Protein AF-A0A820A194-F1 (afdb_monomer_lite)

Structure (mmCIF, N/CA/C/O backbone):
data_AF-A0A820A194-F1
#
_entry.id   AF-A0A820A194-F1
#
loop_
_atom_site.group_PDB
_atom_site.id
_atom_site.type_symbol
_atom_site.label_atom_id
_atom_site.label_alt_id
_atom_site.label_comp_id
_atom_site.label_asym_id
_atom_site.label_entity_id
_atom_site.label_seq_id
_atom_site.pdbx_PDB_ins_code
_atom_site.Cartn_x
_atom_site.Cartn_y
_atom_site.Cartn_z
_atom_site.occupancy
_atom_site.B_iso_or_equiv
_atom_site.auth_seq_id
_atom_site.auth_comp_id
_atom_site.auth_asym_id
_atom_site.auth_atom_id
_atom_site.pdbx_PDB_model_num
ATOM 1 N N . MET A 1 1 ? 23.585 13.065 1.029 1.00 40.12 1 MET A N 1
ATOM 2 C CA . MET A 1 1 ? 22.482 13.116 2.013 1.00 40.12 1 MET A CA 1
ATOM 3 C C . MET A 1 1 ? 21.750 11.792 1.915 1.00 40.12 1 MET A C 1
ATOM 5 O O . MET A 1 1 ? 21.359 11.442 0.813 1.00 40.12 1 MET A O 1
ATOM 9 N N . ALA A 1 2 ? 21.675 11.004 2.988 1.00 42.03 2 ALA A N 1
ATOM 10 C CA . ALA A 1 2 ? 20.968 9.727 2.940 1.00 42.03 2 ALA A CA 1
ATOM 11 C C . ALA A 1 2 ? 19.470 10.011 2.769 1.00 42.03 2 ALA A C 1
ATOM 13 O O . ALA A 1 2 ? 18.857 10.580 3.675 1.00 42.03 2 ALA A O 1
ATOM 14 N N . GLU A 1 3 ? 18.896 9.672 1.612 1.00 53.03 3 GLU A N 1
ATOM 15 C CA . GLU A 1 3 ? 17.443 9.664 1.448 1.00 53.03 3 GLU A CA 1
ATOM 16 C C . GLU A 1 3 ? 16.868 8.791 2.557 1.00 53.03 3 GLU A C 1
ATOM 18 O O . GLU A 1 3 ? 17.181 7.604 2.676 1.00 53.03 3 GLU A O 1
ATOM 23 N N . SER A 1 4 ? 16.103 9.416 3.447 1.00 56.38 4 SER A N 1
ATOM 24 C CA . SER A 1 4 ? 15.536 8.746 4.607 1.00 56.38 4 SER A CA 1
ATOM 25 C C . SER A 1 4 ? 14.651 7.623 4.096 1.00 56.38 4 SER A C 1
ATOM 27 O O . SER A 1 4 ? 13.612 7.907 3.516 1.00 56.38 4 SER A O 1
ATOM 29 N N . ASN A 1 5 ? 15.079 6.373 4.265 1.00 75.56 5 ASN A N 1
ATOM 30 C CA . ASN A 1 5 ? 14.449 5.163 3.734 1.00 75.56 5 ASN A CA 1
ATOM 31 C C . ASN A 1 5 ? 13.186 4.824 4.552 1.00 75.56 5 ASN A C 1
ATOM 33 O O . ASN A 1 5 ? 13.130 3.822 5.266 1.00 75.56 5 ASN A O 1
ATOM 37 N N . ASN A 1 6 ? 12.216 5.738 4.544 1.00 90.56 6 ASN A N 1
ATOM 38 C CA . ASN A 1 6 ? 11.094 5.761 5.470 1.00 90.56 6 ASN A CA 1
ATOM 39 C C . ASN A 1 6 ? 9.788 5.396 4.759 1.00 90.56 6 ASN A C 1
ATOM 41 O O . ASN A 1 6 ? 9.564 5.773 3.608 1.00 90.56 6 ASN A O 1
ATOM 45 N N . ILE A 1 7 ? 8.918 4.690 5.477 1.00 95.00 7 ILE A N 1
ATOM 46 C CA . ILE A 1 7 ? 7.544 4.408 5.066 1.00 95.00 7 ILE A CA 1
ATOM 47 C C . ILE A 1 7 ? 6.624 4.997 6.125 1.00 95.00 7 ILE A C 1
ATOM 49 O O . ILE A 1 7 ? 6.752 4.693 7.309 1.00 95.00 7 ILE A O 1
ATOM 53 N N . ILE A 1 8 ? 5.681 5.823 5.687 1.00 95.38 8 ILE A N 1
ATOM 54 C CA . ILE A 1 8 ? 4.713 6.506 6.536 1.00 95.38 8 ILE A CA 1
ATOM 55 C C . ILE A 1 8 ? 3.319 6.041 6.135 1.00 95.38 8 ILE A C 1
ATOM 57 O O . ILE A 1 8 ? 2.950 6.096 4.960 1.00 95.38 8 ILE A O 1
ATOM 61 N N . ILE A 1 9 ? 2.531 5.621 7.120 1.00 96.31 9 ILE A N 1
ATOM 62 C CA . ILE A 1 9 ? 1.108 5.351 6.929 1.00 96.31 9 ILE A CA 1
ATOM 63 C C . ILE A 1 9 ? 0.343 6.665 7.063 1.00 96.31 9 ILE A C 1
ATOM 65 O O . ILE A 1 9 ? 0.568 7.406 8.017 1.00 96.31 9 ILE A O 1
ATOM 69 N N . LYS A 1 10 ? -0.541 6.968 6.110 1.00 94.25 10 LYS A N 1
ATOM 70 C CA . LYS A 1 10 ? -1.361 8.190 6.104 1.00 94.25 10 LYS A CA 1
ATOM 71 C C . LYS A 1 10 ? -2.800 7.873 5.719 1.00 94.25 10 LYS A C 1
ATOM 73 O O . LYS A 1 10 ? -3.042 6.998 4.888 1.00 94.25 10 LYS A O 1
ATOM 78 N N . ASN A 1 11 ? -3.735 8.639 6.275 1.00 92.12 11 ASN A N 1
ATOM 79 C CA . ASN A 1 11 ? -5.054 8.807 5.678 1.00 92.12 11 ASN A CA 1
ATOM 80 C C . ASN A 1 11 ? -4.941 9.840 4.548 1.00 92.12 11 ASN A C 1
ATOM 82 O O . ASN A 1 11 ? -4.497 10.966 4.771 1.00 92.12 11 ASN A O 1
ATOM 86 N N . ALA A 1 12 ? -5.312 9.450 3.334 1.00 87.44 12 ALA A N 1
ATOM 87 C CA . ALA A 1 12 ? -5.300 10.313 2.166 1.00 87.44 12 ALA A CA 1
ATOM 88 C C . ALA A 1 12 ? -6.605 10.131 1.396 1.00 87.44 12 ALA A C 1
ATOM 90 O O . ALA A 1 12 ? -6.949 9.020 1.014 1.00 87.44 12 ALA A O 1
ATOM 91 N N . ARG A 1 13 ? -7.336 11.222 1.136 1.00 86.38 13 ARG A N 1
ATOM 92 C CA . ARG A 1 13 ? -8.527 11.227 0.259 1.00 86.38 13 ARG A CA 1
ATOM 93 C C . ARG A 1 13 ? -9.558 10.123 0.586 1.00 86.38 13 ARG A C 1
ATOM 95 O O . ARG A 1 13 ? -10.238 9.620 -0.309 1.00 86.38 13 ARG A O 1
ATOM 102 N N . GLY A 1 14 ? -9.680 9.762 1.865 1.00 89.56 14 GLY A N 1
ATOM 103 C CA . GLY A 1 14 ? -10.622 8.751 2.343 1.00 89.56 14 GLY A CA 1
ATOM 104 C C . GLY A 1 14 ? -10.138 7.305 2.231 1.00 89.56 14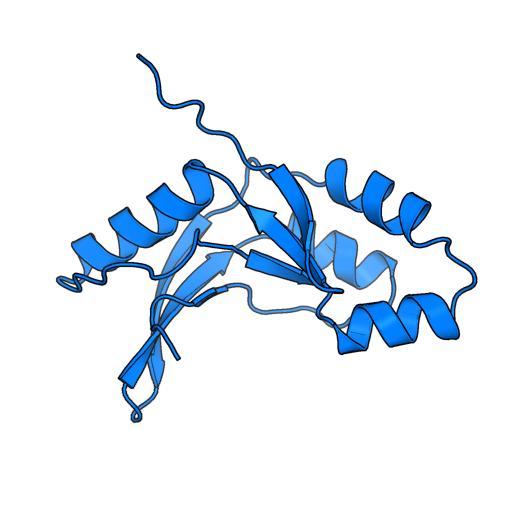 GLY A C 1
ATOM 105 O O . GLY A 1 14 ? -10.970 6.416 2.307 1.00 89.56 14 GLY A O 1
ATOM 106 N N . TYR A 1 15 ? -8.842 7.046 2.052 1.00 93.94 15 TYR A N 1
ATOM 107 C CA . TYR A 1 15 ? -8.243 5.712 2.161 1.00 93.94 15 TYR A CA 1
ATOM 108 C C . TYR A 1 15 ? -7.020 5.749 3.091 1.00 93.94 15 TYR A C 1
ATOM 110 O O . TYR A 1 15 ? -6.442 6.812 3.323 1.00 93.94 15 TYR A O 1
ATOM 118 N N . ILE A 1 16 ? -6.602 4.593 3.616 1.00 95.62 16 ILE A N 1
ATOM 119 C CA . ILE A 1 16 ? -5.359 4.474 4.398 1.00 95.62 16 ILE A CA 1
ATOM 120 C C . ILE A 1 16 ? -4.305 3.797 3.528 1.00 95.62 16 ILE A C 1
ATOM 122 O O . ILE A 1 16 ? -4.527 2.700 3.009 1.00 95.62 16 ILE A O 1
ATOM 126 N N . GLY A 1 17 ? -3.159 4.452 3.359 1.00 96.50 17 GLY A N 1
ATOM 127 C CA . GLY A 1 17 ? -2.077 3.973 2.502 1.00 96.50 17 GLY A CA 1
ATOM 128 C C . GLY A 1 17 ? -0.698 4.097 3.135 1.00 96.50 17 GLY A C 1
ATOM 129 O O . GLY A 1 17 ? -0.493 4.893 4.052 1.00 96.50 17 GLY A O 1
ATOM 130 N N . ALA A 1 18 ? 0.241 3.303 2.625 1.00 97.25 18 ALA A N 1
ATOM 131 C CA . ALA A 1 18 ? 1.665 3.411 2.908 1.00 97.25 18 ALA A CA 1
ATOM 132 C C . ALA A 1 18 ? 2.356 4.228 1.812 1.00 97.25 18 ALA A C 1
ATOM 134 O O . ALA A 1 18 ? 2.187 3.935 0.629 1.00 97.25 18 ALA A O 1
ATOM 135 N N . PHE A 1 19 ? 3.137 5.225 2.220 1.00 96.06 19 PHE A N 1
ATOM 136 C CA . PHE A 1 19 ? 3.812 6.196 1.357 1.00 96.06 19 PHE A CA 1
ATOM 137 C C . PHE A 1 19 ? 5.270 6.364 1.781 1.00 96.06 19 PHE A C 1
ATOM 139 O O . PHE A 1 19 ? 5.635 6.006 2.899 1.00 96.06 19 PHE A O 1
ATOM 146 N N . GLY A 1 20 ? 6.074 7.014 0.945 1.00 94.94 20 GLY A N 1
ATOM 147 C CA . GLY A 1 20 ? 7.419 7.464 1.296 1.00 94.94 20 GLY A CA 1
ATOM 148 C C . GLY A 1 20 ? 8.471 6.965 0.319 1.00 94.94 20 GLY A C 1
ATOM 149 O O . GLY A 1 20 ? 8.212 6.081 -0.495 1.00 94.94 20 GLY A O 1
ATOM 150 N N . SER A 1 21 ? 9.677 7.504 0.457 1.00 94.00 21 SER A N 1
ATOM 151 C CA . SER A 1 21 ? 10.812 7.264 -0.444 1.00 94.00 21 SER A CA 1
ATOM 152 C C . SER A 1 21 ? 11.114 5.784 -0.667 1.00 94.00 21 SER A C 1
ATOM 154 O O . SER A 1 21 ? 11.500 5.401 -1.764 1.00 94.00 21 SER A O 1
ATOM 156 N N . ARG A 1 22 ? 10.913 4.919 0.336 1.00 95.31 22 ARG A N 1
ATOM 157 C CA . ARG A 1 22 ? 11.125 3.478 0.163 1.00 95.31 22 ARG A CA 1
ATOM 158 C C . ARG A 1 22 ? 10.067 2.835 -0.739 1.00 95.31 22 ARG A C 1
ATOM 160 O O . ARG A 1 22 ? 10.393 1.903 -1.466 1.00 95.31 22 ARG A O 1
ATOM 167 N N . ILE A 1 23 ? 8.823 3.318 -0.707 1.00 96.50 23 ILE A N 1
ATOM 168 C CA . ILE A 1 23 ? 7.773 2.882 -1.641 1.00 96.50 23 ILE A CA 1
ATOM 169 C C . ILE A 1 23 ? 8.114 3.354 -3.053 1.00 96.50 23 ILE A C 1
ATOM 171 O O . ILE A 1 23 ? 8.068 2.553 -3.983 1.00 96.50 23 ILE A O 1
ATOM 175 N N . ASP A 1 24 ? 8.536 4.613 -3.196 1.00 94.69 24 ASP A N 1
ATOM 176 C CA . ASP A 1 24 ? 8.951 5.160 -4.490 1.00 94.69 24 ASP A CA 1
ATOM 177 C C . ASP A 1 24 ? 10.162 4.407 -5.057 1.00 94.69 24 ASP A C 1
ATOM 179 O O . ASP A 1 24 ? 10.197 4.049 -6.232 1.00 94.69 24 ASP A O 1
ATOM 183 N N . LYS A 1 25 ? 11.130 4.082 -4.198 1.00 94.25 25 LYS A N 1
ATOM 184 C CA . LYS A 1 25 ? 12.301 3.280 -4.545 1.00 94.25 25 LYS A CA 1
ATOM 185 C C . LYS A 1 25 ? 11.911 1.880 -5.017 1.00 94.25 25 LYS A C 1
ATOM 187 O O . LYS A 1 25 ? 12.367 1.472 -6.077 1.00 94.25 25 LYS A O 1
ATOM 192 N N . LEU A 1 26 ? 11.034 1.174 -4.295 1.00 95.12 26 LEU A N 1
ATOM 193 C CA . LEU A 1 26 ? 10.540 -0.144 -4.719 1.00 95.12 26 LEU A CA 1
ATOM 194 C C . LEU A 1 26 ? 9.852 -0.084 -6.088 1.00 95.12 26 LEU A C 1
ATOM 196 O O . LEU A 1 26 ? 10.058 -0.975 -6.914 1.00 95.12 26 LEU A O 1
ATOM 200 N N . ALA A 1 27 ? 9.055 0.958 -6.329 1.00 94.88 27 ALA A N 1
ATOM 201 C CA . ALA A 1 27 ? 8.394 1.178 -7.609 1.00 94.88 27 ALA A CA 1
ATOM 202 C C . ALA A 1 27 ? 9.416 1.353 -8.742 1.00 94.88 27 ALA A C 1
ATOM 204 O O . ALA A 1 27 ? 9.355 0.633 -9.738 1.00 94.88 27 ALA A O 1
ATOM 205 N N . ASN A 1 28 ? 10.381 2.254 -8.546 1.00 93.44 28 ASN A N 1
ATOM 206 C CA . ASN A 1 28 ? 11.393 2.611 -9.538 1.00 93.44 28 ASN A CA 1
ATOM 207 C C . ASN A 1 28 ? 12.400 1.485 -9.805 1.00 93.44 28 ASN A C 1
ATOM 209 O O . ASN A 1 28 ? 12.731 1.222 -10.955 1.00 93.44 28 ASN A O 1
ATOM 213 N N . GLU A 1 29 ? 12.886 0.799 -8.769 1.00 94.00 29 GLU A N 1
ATOM 214 C CA . GLU A 1 29 ? 13.826 -0.316 -8.935 1.00 94.00 29 GLU A CA 1
ATOM 215 C C . GLU A 1 29 ? 13.168 -1.481 -9.675 1.00 94.00 29 GLU A C 1
ATOM 217 O O . GLU A 1 29 ? 13.772 -2.060 -10.577 1.00 94.00 29 GLU A O 1
ATOM 222 N N . THR A 1 30 ? 11.912 -1.798 -9.343 1.00 94.50 30 THR A N 1
ATOM 223 C CA . THR A 1 30 ? 11.204 -2.907 -9.994 1.00 94.50 30 THR A CA 1
ATOM 224 C C . THR A 1 30 ? 10.829 -2.567 -11.438 1.00 94.50 30 THR A C 1
ATOM 226 O O . THR A 1 30 ? 10.951 -3.425 -12.310 1.00 94.50 30 THR A O 1
ATOM 229 N N . SER A 1 31 ? 10.399 -1.331 -11.718 1.00 91.44 31 SER A N 1
ATOM 230 C CA . SER A 1 31 ? 10.081 -0.899 -13.085 1.00 91.44 31 SER A CA 1
ATOM 231 C C . SER A 1 31 ? 11.324 -0.860 -13.972 1.00 91.44 31 SER A C 1
ATOM 233 O O . SER A 1 31 ? 11.318 -1.436 -15.063 1.00 91.44 31 SER A O 1
ATOM 235 N N . LEU A 1 32 ? 12.423 -0.292 -13.468 1.00 91.44 32 LEU A N 1
ATOM 236 C CA . LEU A 1 32 ? 13.692 -0.219 -14.183 1.00 91.44 32 LEU A CA 1
ATOM 237 C C . LEU A 1 32 ? 14.266 -1.610 -14.477 1.00 91.44 32 LEU A C 1
ATOM 239 O O . LEU A 1 32 ? 14.726 -1.850 -15.592 1.00 91.44 32 LEU A O 1
ATOM 243 N N . ALA A 1 33 ? 14.192 -2.542 -13.520 1.00 90.06 33 ALA A N 1
ATOM 244 C CA . ALA A 1 33 ? 14.655 -3.919 -13.708 1.00 90.06 33 ALA A CA 1
ATOM 245 C C . ALA A 1 33 ? 13.915 -4.662 -14.836 1.00 90.06 33 ALA A C 1
ATOM 247 O O . ALA A 1 33 ? 14.468 -5.592 -15.420 1.00 90.06 33 ALA A O 1
ATOM 248 N N . ALA A 1 34 ? 12.694 -4.243 -15.173 1.00 87.31 34 ALA A N 1
ATOM 249 C CA . ALA A 1 34 ? 11.928 -4.783 -16.295 1.00 87.31 34 ALA A CA 1
ATOM 250 C C . ALA A 1 34 ? 11.991 -3.924 -17.568 1.00 87.31 34 ALA A C 1
ATOM 252 O O . ALA A 1 34 ? 11.248 -4.181 -18.513 1.00 87.31 34 ALA A O 1
ATOM 253 N N . GLY A 1 35 ? 12.843 -2.896 -17.603 1.00 87.25 35 GLY A N 1
ATOM 254 C CA . GLY A 1 35 ? 12.962 -1.997 -18.752 1.00 87.25 35 GLY A CA 1
ATOM 255 C C . GLY A 1 35 ? 11.762 -1.065 -18.942 1.00 87.25 35 GLY A C 1
ATOM 256 O O . GLY A 1 35 ? 11.563 -0.541 -20.035 1.00 87.25 35 GLY A O 1
ATOM 257 N N . ILE A 1 36 ? 10.957 -0.849 -17.898 1.00 84.06 36 ILE A N 1
ATOM 258 C CA . ILE A 1 36 ? 9.804 0.051 -17.923 1.00 84.06 36 ILE A CA 1
ATOM 259 C C . ILE A 1 36 ? 10.203 1.372 -17.270 1.00 84.06 36 ILE A C 1
ATOM 261 O O . ILE A 1 36 ? 10.511 1.429 -16.082 1.00 84.06 36 ILE A O 1
ATOM 265 N N . THR A 1 37 ? 10.157 2.462 -18.032 1.00 81.69 37 THR A N 1
ATOM 266 C CA . THR A 1 37 ? 10.335 3.815 -17.495 1.00 81.69 37 THR A CA 1
ATOM 267 C C . THR A 1 37 ? 8.988 4.516 -17.451 1.00 81.69 37 THR A C 1
ATOM 269 O O . THR A 1 37 ? 8.394 4.791 -18.490 1.00 81.69 37 THR A O 1
ATOM 272 N N . ILE A 1 38 ? 8.505 4.807 -16.244 1.00 80.75 38 ILE A N 1
ATOM 273 C CA . ILE A 1 38 ? 7.267 5.558 -16.034 1.00 80.75 38 ILE A CA 1
ATOM 274 C C . ILE A 1 38 ? 7.573 6.769 -15.163 1.00 80.75 38 ILE A C 1
ATOM 276 O O . ILE A 1 38 ? 8.223 6.649 -14.125 1.00 80.75 38 ILE A O 1
ATOM 280 N N . VAL A 1 39 ? 7.095 7.935 -15.598 1.00 82.62 39 VAL A N 1
ATOM 281 C CA . VAL A 1 39 ? 7.151 9.168 -14.813 1.00 82.62 39 VAL A CA 1
ATOM 282 C C . VAL A 1 39 ? 5.863 9.261 -13.989 1.00 82.62 39 VAL A C 1
ATOM 284 O O . VAL A 1 39 ? 4.787 9.451 -14.572 1.00 82.62 39 VAL A O 1
ATOM 287 N N . PRO 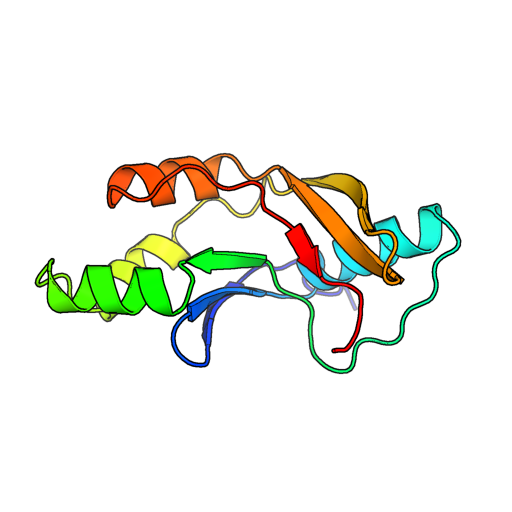A 1 40 ? 5.931 9.111 -12.655 1.00 83.06 40 PRO A N 1
ATOM 288 C CA . PRO A 1 40 ? 4.741 9.179 -11.821 1.00 83.06 40 PRO A CA 1
ATOM 289 C C . PRO A 1 40 ? 4.153 10.592 -11.817 1.00 83.06 40 PRO A C 1
ATOM 291 O O . PRO A 1 40 ? 4.869 11.567 -11.592 1.00 83.06 40 PRO A O 1
ATOM 294 N N . ALA A 1 41 ? 2.835 10.711 -11.999 1.00 83.69 41 ALA A N 1
ATOM 295 C CA . ALA A 1 41 ? 2.129 11.985 -11.818 1.00 83.69 41 ALA A CA 1
ATOM 296 C C . ALA A 1 41 ? 1.939 12.362 -10.332 1.00 83.69 41 ALA A C 1
ATOM 298 O O . ALA A 1 41 ? 1.643 13.513 -10.008 1.00 83.69 41 ALA A O 1
ATOM 299 N N . ALA A 1 42 ? 2.085 11.398 -9.420 1.00 86.19 42 ALA A N 1
ATOM 300 C CA . ALA A 1 42 ? 1.977 11.576 -7.975 1.00 86.19 42 ALA A CA 1
ATOM 301 C C . ALA A 1 42 ? 2.860 10.550 -7.241 1.00 86.19 42 ALA A C 1
ATOM 303 O O . ALA A 1 42 ? 3.157 9.506 -7.820 1.00 86.19 42 ALA A O 1
ATOM 304 N N . PRO A 1 43 ? 3.242 10.793 -5.971 1.00 90.50 43 PRO A N 1
ATOM 305 C CA . PRO A 1 43 ? 4.007 9.824 -5.190 1.00 90.50 43 PRO A CA 1
ATOM 306 C C . PRO A 1 43 ? 3.348 8.443 -5.158 1.00 90.50 43 PRO A C 1
ATOM 308 O O . PRO A 1 43 ? 2.120 8.326 -5.037 1.00 90.50 43 PRO A O 1
ATOM 311 N N . TYR A 1 44 ? 4.171 7.401 -5.226 1.00 95.06 44 TYR A N 1
ATOM 312 C CA . TYR A 1 44 ? 3.686 6.035 -5.192 1.00 95.06 44 TYR A CA 1
ATOM 313 C C . TYR A 1 44 ? 3.163 5.674 -3.801 1.00 95.06 44 TYR A C 1
ATOM 315 O O . TYR A 1 44 ? 3.575 6.217 -2.770 1.00 95.06 44 TYR A O 1
ATOM 323 N N . HIS A 1 45 ? 2.221 4.735 -3.766 1.00 96.31 45 HIS A N 1
ATOM 324 C CA . HIS A 1 45 ? 1.629 4.278 -2.520 1.00 96.31 45 HIS A CA 1
ATOM 325 C C . HIS A 1 45 ? 1.147 2.834 -2.612 1.00 96.31 45 HIS A C 1
ATOM 327 O O . HIS A 1 45 ? 0.883 2.315 -3.694 1.00 96.31 45 HIS A O 1
ATOM 333 N N . ILE A 1 46 ? 0.987 2.210 -1.446 1.00 97.38 46 ILE A N 1
ATOM 334 C CA . ILE A 1 46 ? 0.287 0.933 -1.288 1.00 97.38 46 ILE A CA 1
ATOM 335 C C . ILE A 1 46 ? -1.004 1.202 -0.521 1.00 97.38 46 ILE A C 1
ATOM 337 O O . ILE A 1 46 ? -0.966 1.700 0.605 1.00 97.38 46 ILE A O 1
ATOM 341 N N . THR A 1 47 ? -2.157 0.850 -1.084 1.00 97.31 47 THR A N 1
ATOM 342 C CA . THR A 1 47 ? -3.444 0.994 -0.386 1.00 97.31 47 THR A CA 1
ATOM 343 C C . THR A 1 47 ? -3.655 -0.138 0.625 1.00 97.31 47 THR A C 1
ATOM 345 O O . THR A 1 47 ? -3.915 -1.280 0.228 1.00 97.31 47 THR A O 1
ATOM 348 N N . LEU A 1 48 ? -3.619 0.192 1.921 1.00 97.19 48 LEU A N 1
ATOM 349 C CA . LEU A 1 48 ? -3.879 -0.734 3.029 1.00 97.19 48 LEU A CA 1
ATOM 350 C C . LEU A 1 48 ? -5.381 -0.960 3.248 1.00 97.19 48 LEU A C 1
ATOM 352 O O . LEU A 1 48 ? -5.825 -2.107 3.313 1.00 97.19 48 LEU A O 1
ATOM 356 N N . ILE A 1 49 ? -6.150 0.129 3.322 1.00 96.06 49 ILE A N 1
ATOM 357 C CA . ILE A 1 49 ? -7.618 0.136 3.397 1.00 96.06 49 ILE A CA 1
ATOM 358 C C . ILE A 1 49 ? -8.125 1.040 2.282 1.00 96.06 49 ILE A C 1
ATOM 360 O O . ILE A 1 49 ? -7.675 2.178 2.165 1.00 96.06 49 ILE A O 1
ATOM 364 N N . THR A 1 50 ? -9.028 0.527 1.451 1.00 95.69 50 THR A N 1
ATOM 365 C CA . THR A 1 50 ? -9.654 1.276 0.353 1.00 95.69 50 THR A CA 1
ATOM 366 C C . THR A 1 50 ? -10.703 2.263 0.863 1.00 95.69 50 THR A C 1
ATOM 368 O O . THR A 1 50 ? -11.112 2.224 2.019 1.00 95.69 50 THR A O 1
ATOM 371 N N . LYS A 1 51 ? -11.175 3.148 -0.018 1.00 94.81 51 LYS A N 1
ATOM 372 C CA . LYS A 1 51 ? -12.197 4.135 0.339 1.00 94.81 51 LYS A CA 1
ATOM 373 C C . LYS A 1 51 ? -13.522 3.508 0.772 1.00 94.81 51 LYS A C 1
ATOM 375 O O . LYS A 1 51 ? -14.118 3.955 1.748 1.00 94.81 51 LYS A O 1
ATOM 380 N N . ASP A 1 52 ? -13.964 2.470 0.068 1.00 93.75 52 ASP A N 1
ATOM 381 C CA . ASP A 1 52 ? -15.220 1.794 0.392 1.00 93.75 52 ASP A CA 1
ATOM 382 C C . ASP A 1 52 ? -15.109 0.987 1.687 1.00 93.75 52 ASP A C 1
ATOM 384 O O . ASP A 1 52 ? -16.006 1.071 2.522 1.00 93.75 52 ASP A O 1
ATOM 388 N N . GLU A 1 53 ? -13.985 0.293 1.897 1.00 93.81 53 GLU A N 1
ATOM 389 C CA . GLU A 1 53 ? -13.706 -0.417 3.153 1.00 93.81 53 GLU A CA 1
ATOM 390 C C . GLU A 1 53 ? -13.650 0.553 4.335 1.00 93.81 53 GLU A C 1
ATOM 392 O O . GLU A 1 53 ? -14.235 0.283 5.377 1.00 93.81 53 GLU A O 1
ATOM 397 N N . LEU A 1 54 ? -12.991 1.707 4.181 1.00 92.62 54 LEU A N 1
ATOM 398 C CA . LEU A 1 54 ? -12.927 2.706 5.245 1.00 92.62 54 LEU A CA 1
ATOM 399 C C . LEU A 1 54 ? -14.321 3.244 5.581 1.00 92.62 54 LEU A C 1
ATOM 401 O O . LEU A 1 54 ? -14.663 3.363 6.754 1.00 92.62 54 LEU A O 1
ATOM 405 N N . ARG A 1 55 ? -15.147 3.522 4.564 1.00 90.94 55 ARG A N 1
ATOM 406 C CA . ARG A 1 55 ? -16.534 3.957 4.767 1.00 90.94 55 ARG A CA 1
ATOM 407 C C . ARG A 1 55 ? -17.349 2.899 5.510 1.00 90.94 55 ARG A C 1
ATOM 409 O O . ARG A 1 55 ? -18.026 3.260 6.464 1.00 90.94 55 ARG A O 1
ATOM 416 N N . GLN A 1 56 ? -17.264 1.631 5.109 1.00 88.94 56 GLN A N 1
ATOM 417 C CA . GLN A 1 56 ? -17.949 0.519 5.782 1.00 88.94 56 GLN A CA 1
ATOM 418 C C . GLN A 1 56 ? -17.504 0.403 7.239 1.00 88.94 56 GLN A C 1
ATOM 420 O O . GLN A 1 56 ? -18.335 0.470 8.136 1.00 88.94 56 GLN A O 1
ATOM 425 N N . LEU A 1 57 ? -16.190 0.360 7.484 1.00 88.25 57 LEU A N 1
ATOM 426 C CA . LEU A 1 57 ? -15.642 0.283 8.837 1.00 88.25 57 LEU A CA 1
ATOM 427 C C . LEU A 1 57 ? -16.123 1.442 9.708 1.00 88.25 57 LEU A C 1
ATOM 429 O O . LEU A 1 57 ? -16.580 1.196 10.805 1.00 88.25 57 LEU A O 1
ATOM 433 N N . THR A 1 58 ? -16.086 2.683 9.222 1.00 85.44 58 THR A N 1
ATOM 434 C CA . THR A 1 58 ? -16.516 3.851 10.021 1.00 85.44 58 THR A CA 1
ATOM 435 C C . THR A 1 58 ? -18.033 3.992 10.188 1.00 85.44 58 THR A C 1
ATOM 437 O O . THR A 1 58 ? -18.473 4.756 11.043 1.00 85.44 58 THR A O 1
ATOM 440 N N . THR A 1 59 ? -18.831 3.303 9.366 1.00 82.75 59 THR A N 1
ATOM 441 C CA . THR A 1 59 ? -20.302 3.339 9.440 1.00 82.75 59 THR A CA 1
ATOM 442 C C . THR A 1 59 ? -20.836 2.208 10.318 1.00 82.75 59 THR A C 1
ATOM 444 O O . THR A 1 59 ? -21.729 2.440 11.129 1.00 82.75 59 THR A O 1
ATOM 447 N N . ASP A 1 60 ? -20.268 1.007 10.179 1.00 68.88 60 ASP A N 1
ATOM 448 C CA . ASP A 1 60 ? -20.742 -0.219 10.831 1.00 68.88 60 ASP A CA 1
ATOM 449 C C . ASP A 1 60 ? -20.026 -0.496 12.162 1.00 68.88 60 ASP A C 1
ATOM 451 O O . ASP A 1 60 ? -20.596 -1.105 13.069 1.00 68.88 60 ASP A O 1
ATOM 455 N N . LEU A 1 61 ? -18.777 -0.043 12.300 1.00 63.75 61 LEU A N 1
ATOM 456 C CA . LEU A 1 61 ? -18.002 -0.113 13.532 1.00 63.75 61 LEU A CA 1
ATOM 457 C C . LEU A 1 61 ? -17.775 1.319 14.014 1.00 63.75 61 LEU A C 1
ATOM 459 O O . LEU A 1 61 ? -17.155 2.137 13.343 1.00 63.75 61 LEU A O 1
ATOM 463 N N . SER A 1 62 ? -18.225 1.631 15.225 1.00 60.69 62 SER A N 1
ATOM 464 C CA . SER A 1 62 ? -18.013 2.930 15.885 1.00 60.69 62 SER A CA 1
ATOM 465 C C . SER A 1 62 ? -16.533 3.257 16.167 1.00 60.69 62 SER A C 1
ATOM 467 O O . SER A 1 62 ? -16.239 4.156 16.960 1.00 60.69 62 SER A O 1
ATOM 469 N N . ASP A 1 63 ? -15.599 2.511 15.570 1.00 61.53 63 ASP A N 1
ATOM 470 C CA . ASP A 1 63 ? -14.176 2.788 15.565 1.00 61.53 63 ASP A CA 1
ATOM 471 C C . ASP A 1 63 ? -13.974 4.177 14.968 1.00 61.53 63 ASP A C 1
ATOM 473 O O . ASP A 1 63 ? -14.095 4.407 13.761 1.00 61.53 63 ASP A O 1
ATOM 477 N N . LYS A 1 64 ? -13.657 5.136 15.841 1.00 77.81 64 LYS A N 1
ATOM 478 C CA . LYS A 1 64 ? -13.236 6.462 15.408 1.00 77.81 64 LYS A CA 1
ATOM 479 C C . LYS A 1 64 ? -12.078 6.268 14.434 1.00 77.81 64 LYS A C 1
ATOM 481 O O . LYS A 1 64 ? -11.105 5.582 14.750 1.00 77.81 64 LYS A O 1
ATOM 486 N N . ILE A 1 65 ? -12.193 6.876 13.256 1.00 83.19 65 ILE A N 1
ATOM 487 C CA . ILE A 1 65 ? -11.189 6.832 12.183 1.00 83.19 65 ILE A CA 1
ATOM 488 C C . ILE A 1 65 ? -9.762 7.080 12.701 1.00 83.19 65 ILE A C 1
ATOM 490 O O . ILE A 1 65 ? -8.810 6.479 12.204 1.00 83.19 65 ILE A O 1
ATOM 494 N N . ASP A 1 66 ? -9.635 7.891 13.752 1.00 85.19 66 ASP A N 1
ATOM 495 C CA . ASP A 1 66 ? -8.390 8.181 14.458 1.00 85.19 66 ASP A CA 1
ATOM 496 C C . ASP A 1 66 ? -7.780 6.933 15.105 1.00 85.19 66 ASP A C 1
ATOM 498 O O . ASP A 1 66 ? -6.604 6.659 14.903 1.00 85.19 66 ASP A O 1
ATOM 502 N N . THR A 1 67 ? -8.567 6.111 15.804 1.00 88.56 67 THR A N 1
ATOM 503 C CA . THR A 1 67 ? -8.095 4.859 16.415 1.00 88.56 67 THR A CA 1
ATOM 504 C C . THR A 1 67 ? -7.659 3.848 15.357 1.00 88.56 67 THR A C 1
ATOM 506 O O . THR A 1 67 ? -6.647 3.162 15.520 1.00 88.56 67 THR A O 1
ATOM 509 N N . LEU A 1 68 ? -8.398 3.751 14.250 1.00 89.69 68 LEU A N 1
ATOM 510 C CA . LEU A 1 68 ? -8.007 2.905 13.124 1.00 89.69 68 LEU A CA 1
ATOM 511 C C . LEU A 1 68 ? -6.671 3.376 12.533 1.00 89.69 68 LEU A C 1
ATOM 513 O O . LEU A 1 68 ? -5.765 2.568 12.322 1.00 89.69 68 LEU A O 1
ATOM 517 N N . TYR A 1 69 ? -6.531 4.684 12.317 1.00 90.44 69 TYR A N 1
ATOM 518 C CA . TYR A 1 69 ? -5.318 5.296 11.793 1.00 90.44 69 TYR A CA 1
ATOM 519 C C . TYR A 1 69 ? -4.119 5.140 12.741 1.00 90.44 69 TYR A C 1
ATOM 521 O O . TYR A 1 69 ? -3.057 4.698 12.308 1.00 90.44 69 TYR A O 1
ATOM 529 N N . GLU A 1 70 ? -4.285 5.404 14.037 1.00 91.62 70 GLU A N 1
ATOM 530 C CA . GLU A 1 70 ? -3.256 5.210 15.067 1.00 91.62 70 GLU A CA 1
ATOM 531 C C . GLU A 1 70 ? -2.786 3.758 15.177 1.00 91.62 70 GLU A C 1
ATOM 533 O O . GLU A 1 70 ? -1.629 3.490 15.498 1.00 91.62 70 GLU A O 1
ATOM 538 N N . ASN A 1 71 ? -3.673 2.793 14.939 1.00 93.69 71 ASN A N 1
ATOM 539 C CA . ASN A 1 71 ? -3.278 1.392 14.884 1.00 93.69 71 ASN A CA 1
ATOM 540 C C . ASN A 1 71 ? -2.559 1.067 13.573 1.00 93.69 71 ASN A C 1
ATOM 542 O O . ASN A 1 71 ? -1.599 0.297 13.581 1.00 93.69 71 ASN A O 1
ATOM 546 N N . ALA A 1 72 ? -2.982 1.673 12.462 1.00 94.50 72 ALA A N 1
ATOM 547 C CA . ALA A 1 72 ? -2.334 1.503 11.171 1.00 94.50 72 ALA A C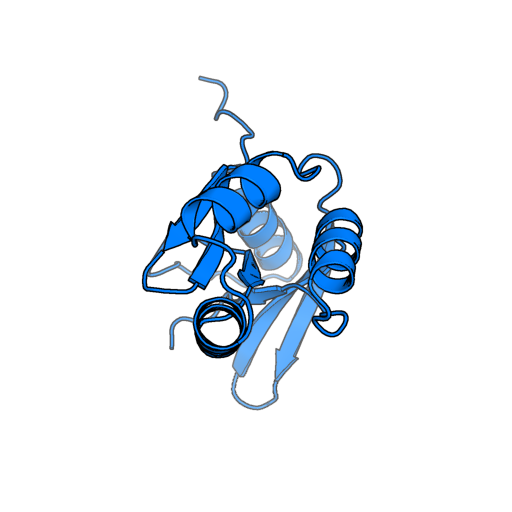A 1
ATOM 548 C C . ALA A 1 72 ? -0.897 2.050 11.178 1.00 94.50 72 ALA A C 1
ATOM 550 O O . ALA A 1 72 ? -0.020 1.428 10.597 1.00 94.50 72 ALA A O 1
ATOM 551 N N . THR A 1 73 ? -0.600 3.150 11.875 1.00 94.81 73 THR A N 1
ATOM 552 C CA . THR A 1 73 ? 0.770 3.702 11.953 1.00 94.81 73 THR A CA 1
ATOM 553 C C . THR A 1 73 ? 1.756 2.820 12.725 1.00 94.81 73 THR A C 1
ATOM 555 O O . THR A 1 73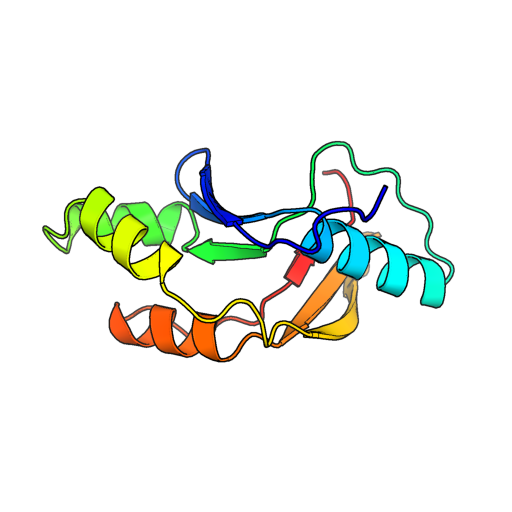 ? 2.964 3.002 12.588 1.00 94.81 73 THR A O 1
ATOM 558 N N . LYS A 1 74 ? 1.266 1.842 13.499 1.00 95.19 74 LYS A N 1
ATOM 559 C CA . LYS A 1 74 ? 2.081 0.906 14.296 1.00 95.19 74 LYS A CA 1
ATOM 560 C C . LYS A 1 74 ? 2.413 -0.396 13.565 1.00 95.19 74 LYS A C 1
ATOM 562 O O . LYS A 1 74 ? 3.144 -1.223 14.108 1.00 95.19 74 LYS A O 1
ATOM 567 N N . ILE A 1 75 ? 1.854 -0.621 12.376 1.00 95.44 75 ILE A N 1
ATOM 568 C CA . ILE A 1 75 ? 2.101 -1.852 11.621 1.00 95.44 75 ILE A CA 1
ATOM 569 C C . ILE A 1 75 ? 3.552 -1.907 11.141 1.00 95.44 75 ILE A C 1
ATOM 571 O O . ILE A 1 75 ? 4.160 -0.887 10.818 1.00 95.44 75 ILE A O 1
ATOM 575 N N . ASP A 1 76 ? 4.101 -3.115 11.053 1.00 95.69 76 ASP A N 1
ATOM 576 C CA . ASP A 1 76 ? 5.453 -3.300 10.544 1.00 95.69 76 ASP A CA 1
ATOM 577 C C . ASP A 1 76 ? 5.534 -2.936 9.055 1.00 95.69 76 ASP A C 1
ATOM 579 O O . ASP A 1 76 ? 4.941 -3.593 8.197 1.00 95.69 76 ASP A O 1
ATOM 583 N N . THR A 1 77 ? 6.296 -1.890 8.751 1.00 96.06 77 THR A N 1
ATOM 584 C CA . THR A 1 77 ? 6.606 -1.451 7.388 1.00 96.06 77 THR A CA 1
ATOM 585 C C . THR A 1 77 ? 8.004 -1.882 6.942 1.00 96.06 77 THR A C 1
ATOM 587 O O . THR A 1 77 ? 8.355 -1.716 5.774 1.00 96.06 77 THR A O 1
ATOM 590 N N . LYS A 1 78 ? 8.829 -2.474 7.819 1.00 94.00 78 LYS A N 1
ATOM 591 C CA . LYS A 1 78 ? 10.189 -2.925 7.478 1.00 94.00 78 LYS A CA 1
ATOM 592 C C . LYS A 1 78 ? 10.150 -4.126 6.536 1.00 94.00 78 LYS A C 1
ATOM 594 O O . LYS A 1 78 ? 10.952 -4.182 5.608 1.00 94.00 78 LYS A O 1
ATOM 599 N N . ASN A 1 79 ? 9.168 -5.010 6.685 1.00 94.75 79 ASN A N 1
ATOM 600 C CA . ASN A 1 79 ? 9.004 -6.208 5.858 1.00 94.75 79 ASN A CA 1
ATOM 601 C C . ASN A 1 79 ? 7.990 -6.004 4.716 1.00 94.75 79 ASN A C 1
ATOM 603 O O . ASN A 1 79 ? 6.946 -6.658 4.657 1.00 94.75 79 ASN A O 1
ATOM 607 N N . ILE A 1 80 ? 8.309 -5.064 3.821 1.00 96.88 80 ILE A N 1
ATOM 608 C CA . ILE A 1 80 ? 7.608 -4.821 2.552 1.00 96.88 80 ILE A CA 1
ATOM 609 C C . ILE A 1 80 ? 8.586 -5.123 1.416 1.00 96.88 80 ILE A C 1
ATOM 611 O O . ILE A 1 80 ? 9.663 -4.521 1.355 1.00 96.88 80 ILE A O 1
ATOM 615 N N . PHE A 1 81 ? 8.207 -6.041 0.529 1.00 95.56 81 PHE A N 1
ATOM 616 C CA . PHE A 1 81 ? 9.056 -6.525 -0.561 1.00 95.56 81 PHE A CA 1
ATOM 617 C C . PHE A 1 81 ? 8.305 -6.491 -1.889 1.00 95.56 81 PHE A C 1
ATOM 619 O O . PHE A 1 81 ? 7.106 -6.777 -1.921 1.00 95.56 81 PHE A O 1
ATOM 626 N N . SER A 1 82 ? 9.003 -6.176 -2.981 1.00 96.19 82 SER A N 1
ATOM 627 C CA . SER A 1 82 ? 8.478 -6.384 -4.330 1.00 96.19 82 SER A CA 1
ATOM 628 C C . SER A 1 82 ? 8.695 -7.834 -4.764 1.00 96.19 82 SER A C 1
ATOM 630 O O . SER A 1 82 ? 9.736 -8.428 -4.493 1.00 96.19 82 SER A O 1
ATOM 632 N N . LEU A 1 83 ? 7.689 -8.417 -5.419 1.00 94.81 83 LEU A N 1
ATOM 633 C CA . LEU A 1 83 ? 7.775 -9.745 -6.039 1.00 94.81 83 LEU A CA 1
ATOM 634 C C . LEU A 1 83 ? 8.067 -9.656 -7.546 1.00 94.81 83 LEU A C 1
ATOM 636 O O . LEU A 1 83 ? 8.466 -10.638 -8.161 1.00 94.81 83 LEU A O 1
ATOM 640 N N . GLY A 1 84 ? 7.860 -8.479 -8.138 1.00 93.56 84 GLY A N 1
ATOM 641 C CA . GLY A 1 84 ? 8.027 -8.230 -9.564 1.00 93.56 84 GLY A CA 1
ATOM 642 C C . GLY A 1 84 ? 6.908 -7.352 -10.108 1.00 93.56 84 GLY A C 1
ATOM 643 O O . GLY A 1 84 ? 6.220 -6.656 -9.356 1.00 93.56 84 GLY A O 1
ATOM 644 N N . LEU A 1 85 ? 6.728 -7.401 -11.423 1.00 93.25 85 LEU A N 1
ATOM 645 C CA . LEU A 1 85 ? 5.704 -6.653 -12.141 1.00 93.25 85 LEU A CA 1
ATOM 646 C C . LEU A 1 85 ? 4.510 -7.529 -12.489 1.00 93.25 85 LEU A C 1
ATOM 648 O O . LEU A 1 85 ? 4.658 -8.654 -12.960 1.00 93.25 85 LEU A O 1
ATOM 652 N N . GLY A 1 86 ? 3.326 -6.973 -12.275 1.00 92.12 86 GLY A N 1
ATOM 653 C CA . GLY A 1 86 ? 2.092 -7.412 -12.894 1.00 92.12 86 GLY A CA 1
ATOM 654 C C . GLY A 1 86 ? 1.624 -6.374 -13.905 1.00 92.12 86 GLY A C 1
ATOM 655 O O . GLY A 1 86 ? 2.024 -5.207 -13.867 1.00 92.12 86 GLY A O 1
ATOM 656 N N . GLY A 1 87 ? 0.757 -6.807 -14.805 1.00 90.12 87 GLY A N 1
ATOM 657 C CA . GLY A 1 87 ? 0.082 -5.915 -15.723 1.00 90.12 87 GLY A CA 1
ATOM 658 C C . GLY A 1 87 ? -1.136 -6.576 -16.339 1.00 90.12 87 GLY A C 1
ATOM 659 O O . GLY A 1 87 ? -1.352 -7.780 -16.173 1.00 90.12 87 G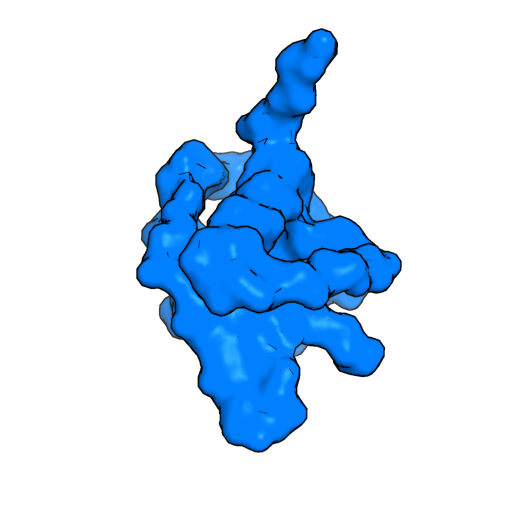LY A O 1
ATOM 660 N N . ASP A 1 88 ? -1.934 -5.781 -17.038 1.00 88.31 88 ASP A N 1
ATOM 661 C CA . ASP A 1 88 ? -3.076 -6.263 -17.800 1.00 88.31 88 ASP A CA 1
ATOM 662 C C . ASP A 1 88 ? -2.902 -6.023 -19.313 1.00 88.31 88 ASP A C 1
ATOM 664 O O . ASP A 1 88 ? -2.062 -5.225 -19.739 1.00 88.31 88 ASP A O 1
ATOM 668 N N . PRO A 1 89 ? -3.705 -6.689 -20.164 1.00 84.62 89 PRO A N 1
ATOM 669 C CA . PRO A 1 89 ? -3.664 -6.472 -21.611 1.00 84.62 89 PRO A CA 1
ATOM 670 C C . PRO A 1 89 ? -4.050 -5.052 -22.058 1.00 84.62 89 PRO A C 1
ATOM 672 O O . PRO A 1 89 ? -3.898 -4.729 -23.232 1.00 84.62 89 PRO A O 1
ATOM 675 N N . LYS A 1 90 ? -4.583 -4.215 -21.156 1.00 82.75 90 LYS A N 1
ATOM 676 C CA . LYS A 1 90 ? -4.956 -2.820 -21.427 1.00 82.75 90 LYS A CA 1
ATOM 677 C C . LYS A 1 90 ? -3.800 -1.852 -21.151 1.00 82.75 90 LYS A C 1
ATOM 679 O O . LYS A 1 90 ? -3.964 -0.653 -21.361 1.00 82.75 90 LYS A O 1
ATOM 684 N N . GLY A 1 91 ? -2.642 -2.361 -20.725 1.00 81.06 91 GLY A N 1
ATOM 685 C CA . GLY A 1 91 ? -1.430 -1.577 -20.499 1.00 81.06 91 GLY A CA 1
ATOM 686 C C . GLY A 1 91 ? -1.315 -0.988 -19.093 1.00 81.06 91 GLY A C 1
ATOM 687 O O . GLY A 1 91 ? -0.443 -0.151 -18.861 1.00 81.06 91 GLY A O 1
ATOM 688 N N . VAL A 1 92 ? -2.160 -1.406 -18.146 1.00 87.12 92 VAL A N 1
ATOM 689 C CA . VAL A 1 92 ? -1.997 -1.046 -16.732 1.00 87.12 92 VAL A CA 1
ATOM 690 C C . VAL A 1 92 ? -0.871 -1.898 -16.157 1.00 87.12 92 VAL A C 1
ATOM 692 O O . VAL A 1 92 ? -0.899 -3.119 -16.284 1.00 87.12 92 VAL A O 1
ATOM 695 N N . CYS A 1 93 ? 0.099 -1.266 -15.498 1.00 91.06 93 CYS A N 1
ATOM 696 C CA . CYS A 1 93 ? 1.241 -1.940 -14.878 1.00 91.06 93 CYS A CA 1
ATOM 697 C C . CYS A 1 93 ? 1.290 -1.645 -13.380 1.00 91.06 93 CYS A C 1
ATOM 699 O O . CYS A 1 93 ? 1.005 -0.526 -12.941 1.00 91.06 93 CYS A O 1
ATOM 701 N N . TRP A 1 94 ? 1.703 -2.629 -12.587 1.00 94.94 94 TRP A N 1
ATOM 702 C CA . TRP A 1 94 ? 1.865 -2.474 -11.146 1.00 94.94 94 TRP A CA 1
ATOM 703 C C . TRP A 1 94 ? 2.996 -3.340 -10.597 1.00 94.94 94 TRP A C 1
ATOM 705 O O . TRP A 1 94 ? 3.263 -4.435 -11.081 1.00 94.94 94 TRP A O 1
ATOM 715 N N . VAL A 1 95 ? 3.640 -2.877 -9.531 1.00 96.50 95 VAL A N 1
ATOM 716 C CA . VAL A 1 95 ? 4.565 -3.703 -8.750 1.00 96.50 95 VAL A CA 1
ATOM 717 C C . VAL A 1 95 ? 3.759 -4.551 -7.784 1.00 96.50 95 VAL A C 1
ATOM 719 O O . VAL A 1 95 ? 2.980 -4.015 -7.000 1.00 96.50 95 VAL A O 1
ATOM 722 N N . VAL A 1 96 ? 3.952 -5.866 -7.812 1.00 97.00 96 VAL A N 1
ATOM 723 C CA . VAL A 1 96 ? 3.345 -6.795 -6.855 1.00 97.00 96 VAL A CA 1
ATOM 724 C C . VAL A 1 96 ? 4.101 -6.707 -5.535 1.00 97.00 96 VAL A C 1
ATOM 726 O O . VAL A 1 96 ? 5.327 -6.816 -5.513 1.00 97.00 96 VAL A O 1
ATOM 729 N N . ILE A 1 97 ? 3.375 -6.527 -4.432 1.00 98.19 97 ILE A N 1
ATOM 730 C CA . ILE A 1 97 ? 3.953 -6.310 -3.107 1.00 98.19 97 ILE A CA 1
ATOM 731 C C . ILE A 1 97 ? 3.558 -7.421 -2.139 1.00 98.19 97 ILE A C 1
ATOM 733 O O . ILE A 1 97 ? 2.381 -7.742 -1.961 1.00 98.19 97 ILE A O 1
ATOM 737 N N . ILE A 1 98 ? 4.556 -7.939 -1.425 1.00 97.50 98 ILE A N 1
ATOM 738 C CA . ILE A 1 98 ? 4.369 -8.786 -0.252 1.00 97.50 98 ILE A CA 1
ATOM 739 C C . ILE A 1 98 ? 4.436 -7.909 0.995 1.00 97.50 98 ILE A C 1
ATOM 741 O O . ILE A 1 98 ? 5.458 -7.285 1.282 1.00 97.50 98 ILE A O 1
ATOM 745 N N . TRP A 1 99 ? 3.341 -7.899 1.756 1.00 97.94 99 TRP A N 1
ATOM 746 C CA . TRP A 1 99 ? 3.252 -7.209 3.040 1.00 97.94 99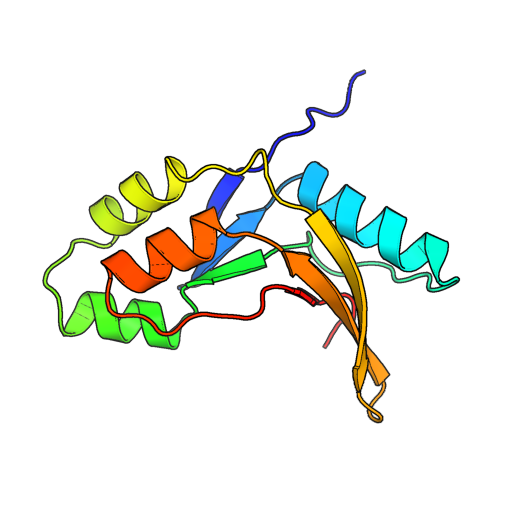 TRP A CA 1
ATOM 747 C C . TRP A 1 99 ? 2.351 -7.974 4.014 1.00 97.94 99 TRP A C 1
ATOM 749 O O . TRP A 1 99 ? 1.143 -7.748 4.110 1.00 97.94 99 TRP A O 1
ATOM 759 N N . ASN A 1 100 ? 2.945 -8.919 4.746 1.00 97.75 100 ASN A N 1
ATOM 760 C CA . ASN A 1 100 ? 2.194 -9.790 5.652 1.00 97.75 100 ASN A CA 1
ATOM 761 C C . ASN A 1 100 ? 1.553 -9.013 6.815 1.00 97.75 100 ASN A C 1
ATOM 763 O O . ASN A 1 100 ? 0.388 -9.234 7.139 1.00 97.75 100 ASN A O 1
ATOM 767 N N . ALA A 1 101 ? 2.280 -8.054 7.399 1.00 97.69 101 ALA A N 1
ATOM 768 C CA . ALA A 1 101 ? 1.759 -7.214 8.477 1.00 97.69 101 ALA A CA 1
ATOM 769 C C . ALA A 1 101 ? 0.509 -6.424 8.049 1.00 97.69 101 ALA A C 1
ATOM 771 O O . ALA A 1 101 ? -0.443 -6.323 8.822 1.00 97.69 101 ALA A O 1
ATOM 772 N N . GLY A 1 102 ? 0.461 -5.952 6.797 1.00 97.69 102 GLY A N 1
ATOM 773 C CA . GLY A 1 102 ? -0.733 -5.330 6.224 1.00 97.69 102 GLY A CA 1
ATOM 774 C C . GLY A 1 102 ? -1.932 -6.283 6.173 1.00 97.69 102 GLY A C 1
ATOM 775 O O . GLY A 1 102 ? -3.040 -5.900 6.542 1.00 97.69 102 GLY A O 1
ATOM 776 N N . ASN A 1 103 ? -1.728 -7.547 5.789 1.00 98.06 103 ASN A N 1
ATOM 777 C CA . ASN A 1 103 ? -2.802 -8.548 5.769 1.00 98.06 103 ASN A CA 1
ATOM 778 C C . ASN A 1 103 ? -3.257 -8.980 7.173 1.00 98.06 103 ASN A C 1
ATOM 780 O O . ASN A 1 103 ? -4.455 -9.161 7.389 1.00 98.06 103 ASN A O 1
ATOM 784 N N . ILE A 1 104 ? -2.342 -9.082 8.142 1.00 97.81 104 ILE A N 1
ATOM 785 C CA . ILE A 1 104 ? -2.688 -9.313 9.556 1.00 97.81 104 ILE A CA 1
ATOM 786 C C . ILE A 1 104 ? -3.556 -8.166 10.082 1.00 97.81 104 ILE A C 1
ATOM 788 O O . ILE A 1 104 ? -4.589 -8.408 10.707 1.00 97.81 104 ILE A O 1
ATOM 792 N N . PHE A 1 105 ? -3.168 -6.922 9.790 1.00 96.50 105 PHE A N 1
ATOM 793 C CA . PHE A 1 105 ? -3.946 -5.743 10.153 1.00 96.50 105 PHE A CA 1
ATOM 794 C C . PHE A 1 105 ? -5.343 -5.776 9.523 1.00 96.50 105 PHE A C 1
ATOM 796 O O . PHE A 1 105 ? -6.328 -5.631 10.236 1.00 96.50 105 PHE A O 1
ATOM 803 N N . ARG A 1 106 ? -5.453 -6.051 8.216 1.00 96.62 106 ARG A N 1
ATOM 804 C CA . ARG A 1 106 ? -6.749 -6.180 7.526 1.00 96.62 106 ARG A CA 1
ATOM 805 C C . ARG A 1 106 ? -7.652 -7.225 8.186 1.00 96.62 106 ARG A C 1
ATOM 807 O O . ARG A 1 106 ? -8.801 -6.923 8.497 1.00 96.62 106 ARG A O 1
ATOM 814 N N . LYS A 1 107 ? -7.108 -8.405 8.501 1.00 96.19 107 LYS A N 1
ATOM 815 C CA . LYS A 1 107 ? -7.848 -9.482 9.174 1.00 96.19 107 LYS A CA 1
ATOM 816 C C . LYS A 1 107 ? -8.369 -9.071 10.557 1.00 96.19 107 LYS A C 1
ATOM 818 O O . LYS A 1 107 ? -9.479 -9.458 10.912 1.00 96.19 107 LYS A O 1
ATOM 823 N N . LYS A 1 108 ? -7.607 -8.277 11.325 1.00 93.50 108 LYS A N 1
ATOM 824 C CA . LYS A 1 108 ? -8.029 -7.761 12.644 1.00 93.50 108 LYS A CA 1
ATOM 825 C C . LYS A 1 108 ? -9.332 -6.954 12.566 1.00 93.50 108 LYS A C 1
ATOM 827 O O . LYS A 1 108 ? -10.114 -7.000 13.506 1.00 93.50 108 LYS A O 1
ATOM 832 N N . TYR A 1 109 ? -9.562 -6.259 11.455 1.00 91.62 109 TYR A N 1
ATOM 833 C CA . TYR A 1 109 ? -10.753 -5.436 11.220 1.00 91.62 109 TYR A CA 1
ATOM 834 C C . TYR A 1 109 ? -11.806 -6.132 10.344 1.00 91.62 109 TYR A C 1
ATOM 836 O O . TYR A 1 109 ? -12.649 -5.472 9.751 1.00 91.62 109 TYR A O 1
ATOM 844 N N . GLY A 1 110 ? -11.750 -7.462 10.211 1.00 92.75 110 GLY A N 1
ATOM 845 C CA . GLY A 1 110 ? -12.727 -8.220 9.421 1.00 92.75 110 GLY A CA 1
ATOM 846 C C . GLY A 1 110 ? -12.627 -8.012 7.904 1.00 92.75 110 GLY A C 1
ATOM 847 O O . GLY A 1 110 ? -13.487 -8.488 7.169 1.00 92.75 110 GLY A O 1
ATOM 848 N N . LEU A 1 111 ? -11.579 -7.339 7.414 1.00 94.25 111 LEU A N 1
ATOM 849 C CA . LEU A 1 111 ? -11.356 -7.152 5.984 1.00 94.25 111 LEU A CA 1
ATOM 850 C C . LEU A 1 111 ? -10.731 -8.406 5.362 1.00 94.25 111 LEU A C 1
ATOM 852 O O . LEU A 1 111 ? -9.914 -9.098 5.979 1.00 94.25 111 LEU A O 1
ATOM 856 N N . SER A 1 112 ? -11.056 -8.660 4.095 1.00 94.94 112 SER A N 1
ATOM 857 C CA . SER A 1 112 ? -10.450 -9.743 3.319 1.00 94.94 112 SER A CA 1
ATOM 858 C C . SER A 1 112 ? -8.945 -9.525 3.125 1.00 94.94 112 SER A C 1
ATOM 860 O O . SER A 1 112 ? -8.447 -8.393 3.080 1.00 94.94 112 SER A O 1
ATOM 862 N N . THR A 1 113 ? -8.191 -10.614 2.975 1.00 94.88 113 THR A N 1
ATOM 863 C CA . THR A 1 113 ? -6.783 -10.534 2.568 1.00 94.88 113 THR A CA 1
ATOM 864 C C . THR A 1 113 ? -6.663 -9.911 1.185 1.00 94.88 113 THR A C 1
ATOM 866 O O . THR A 1 113 ? -7.474 -10.190 0.302 1.00 94.88 113 THR A O 1
ATOM 869 N N . LYS A 1 114 ? -5.622 -9.108 0.979 1.00 93.00 114 LYS A N 1
ATOM 870 C CA . LYS A 1 114 ? -5.381 -8.387 -0.266 1.00 93.00 114 LYS A CA 1
ATOM 871 C C . LYS A 1 114 ? -4.016 -8.740 -0.846 1.00 93.00 114 LYS A C 1
ATOM 873 O O . LYS A 1 114 ? -3.030 -8.888 -0.121 1.00 93.00 114 LYS A O 1
ATOM 878 N N . GLN A 1 115 ? -3.966 -8.830 -2.171 1.00 94.88 115 GLN A N 1
ATOM 879 C CA . GLN A 1 115 ? -2.721 -8.763 -2.927 1.00 94.88 115 GLN A CA 1
ATOM 880 C C . GLN A 1 115 ? -2.345 -7.289 -3.077 1.00 94.88 115 GLN A C 1
ATOM 882 O O . GLN A 1 115 ? -3.009 -6.526 -3.785 1.00 94.88 115 GLN A O 1
ATOM 887 N N . PHE A 1 116 ? -1.333 -6.861 -2.328 1.00 97.69 116 PHE A N 1
ATOM 888 C CA . PHE A 1 116 ? -0.884 -5.478 -2.368 1.00 97.69 116 PHE A CA 1
ATOM 889 C C . PHE A 1 116 ? -0.127 -5.203 -3.659 1.00 97.69 116 PHE A C 1
ATOM 891 O O . PHE A 1 116 ? 0.546 -6.074 -4.209 1.00 97.69 116 PHE A O 1
ATOM 898 N N . HIS A 1 117 ? -0.235 -3.969 -4.126 1.00 97.19 117 HIS A N 1
ATOM 899 C CA . HIS A 1 117 ? 0.497 -3.511 -5.288 1.00 97.19 117 HIS A CA 1
ATOM 900 C C . HIS A 1 117 ? 0.776 -2.013 -5.199 1.00 97.19 117 HIS A C 1
ATOM 902 O O . HIS A 1 117 ? 0.120 -1.297 -4.438 1.00 97.19 117 HIS A O 1
ATOM 908 N N . ILE A 1 118 ? 1.748 -1.569 -5.992 1.00 96.50 118 ILE A N 1
ATOM 909 C CA . ILE A 1 118 ? 1.980 -0.164 -6.325 1.00 96.50 118 ILE A CA 1
ATOM 910 C C . ILE A 1 118 ? 1.603 0.005 -7.791 1.00 96.50 118 ILE A C 1
ATOM 912 O O . ILE A 1 118 ? 2.258 -0.571 -8.659 1.00 96.50 118 ILE A O 1
ATOM 916 N N . THR A 1 119 ? 0.559 0.772 -8.078 1.00 93.75 119 THR A N 1
ATOM 917 C CA . THR A 1 119 ? 0.191 1.082 -9.463 1.00 93.75 119 THR A CA 1
ATOM 918 C C . THR A 1 119 ? 1.231 2.014 -10.069 1.00 93.75 119 THR A C 1
ATOM 920 O O . THR A 1 119 ? 1.548 3.046 -9.479 1.00 93.75 119 THR A O 1
ATOM 923 N N . LEU A 1 120 ? 1.768 1.636 -11.229 1.00 90.75 120 LEU A N 1
ATOM 924 C CA . LEU A 1 120 ? 2.760 2.429 -11.947 1.00 90.75 120 LEU A CA 1
ATOM 925 C C . LEU A 1 120 ? 2.119 3.345 -12.988 1.00 90.75 120 LEU A C 1
ATOM 927 O O . LEU A 1 120 ? 2.582 4.460 -13.187 1.00 90.75 120 LEU A O 1
ATOM 931 N N . SER A 1 121 ? 1.067 2.880 -13.660 1.00 79.31 121 SER A N 1
ATOM 932 C CA . SER A 1 121 ? 0.398 3.642 -14.714 1.00 79.31 121 SER A CA 1
ATOM 933 C C . SER A 1 121 ? -0.322 4.872 -14.157 1.00 79.31 121 SER A C 1
ATOM 935 O O . SER A 1 121 ? -1.062 4.781 -13.175 1.00 79.31 121 SER A O 1
ATOM 937 N N . ASN A 1 122 ? -0.161 6.006 -14.836 1.00 63.84 122 ASN A N 1
ATOM 938 C CA . ASN A 1 122 ? -1.062 7.140 -14.672 1.00 63.84 122 ASN A CA 1
ATOM 939 C C . ASN A 1 122 ? -2.394 6.758 -15.340 1.00 63.84 122 ASN A C 1
ATOM 941 O O . ASN A 1 122 ? -2.390 6.394 -16.516 1.00 63.84 122 ASN A O 1
ATOM 945 N N . ASN A 1 123 ? -3.499 6.786 -14.593 1.00 44.81 123 ASN A N 1
ATOM 946 C CA . ASN A 1 123 ? -4.833 6.794 -15.204 1.00 44.81 123 ASN A CA 1
ATOM 947 C C . ASN A 1 123 ? -5.072 8.115 -15.935 1.00 44.81 123 ASN A C 1
ATOM 949 O O . ASN A 1 123 ? -4.612 9.155 -15.406 1.00 44.81 123 ASN A O 1
#

pLDDT: mean 89.26, std 11.49, range [40.12, 98.19]

Secondary structure (DSSP, 8-state):
-------EEEEETTEEEEESHHHHHHHHHHHHHTT-----SS--EEEEE-HHHHHHHHHHS---HHHHHHHHTTS--SS-EEEEEEE-TTS-EEEEEE-HHHHHHHHHTTPPP--EEEE-S--

Foldseek 3Di:
DPQPLDWFWDDDPQFIKIFGPVQQVQFVVQCVVVVHDFDDPDGWIKTLGDNVRSVCCVVVPVPDVVNLRVVVRPFDPVPKHWPHWDDDPVGWIKTFIDDVSSQVSCVVSVHHGDGIIITRDDD

Radius of gyration: 14.83 Å; chains: 1; bounding box: 43×24×38 Å

Organism: NCBI:txid433720

Sequence (123 aa):
MAESNNIIIKNARGYIGAFGSRIDKLANETSLAAGITIVPAAPYHITLITKDELRQLTTDLSDKIDTLYENATKIDTKNIFSLGLGGDPKGVCWVVIIWNAGNIFRKKYGLSTKQFHITLSNN

InterPro domains:
  IPR054498 Swiss Army Knife, 2H phosphoesterase domain [PF22547] (15-121)